Protein AF-A0A6J4VSM9-F1 (afdb_monomer_lite)

pLDDT: mean 77.84, std 14.8, range [34.56, 96.56]

Foldseek 3Di:
DVVVVVLVVVLVVVVVPPVLLVVVLVVCVVVPHDPVLSVLLVVLLVVLVVVVVVVLVVPVVVVVVVVVVVCPDPVNVVVVVVVVVVVVVVVPPPPPPPPPPDPPVPPPPCDPSVSSSVVSNVSNVVCVVVCVVVCDPVSD

Sequence (140 aa):
MLGSLLGLLGLALLDSVNPSALAMTLYLVTTGARTGRVLTYIAAVFLTYFTIGLLLMLGLTTLLSTFQAAFENMVAYVVQAVTGAAMLIYSFSPNKLEKDDGVETKAPRSGGFAAMFLLGVTITATEFPTAFPYLGPSAF

Organism: NCBI:txid543023

Structure (mmCIF, N/CA/C/O backbone):
data_AF-A0A6J4VSM9-F1
#
_entry.id   AF-A0A6J4VSM9-F1
#
loop_
_atom_site.group_PDB
_atom_site.id
_atom_site.type_symbol
_atom_site.label_atom_id
_atom_site.label_alt_id
_atom_site.label_comp_id
_atom_site.label_asym_id
_atom_site.label_entity_id
_atom_site.label_seq_id
_atom_site.pdbx_PDB_ins_code
_atom_site.Cartn_x
_atom_site.Cartn_y
_atom_site.Cartn_z
_atom_site.occupancy
_atom_site.B_iso_or_equiv
_atom_site.auth_seq_id
_atom_site.auth_comp_id
_atom_site.auth_asym_id
_atom_site.auth_atom_id
_atom_site.pdbx_PDB_model_num
ATOM 1 N N . MET A 1 1 ? 25.561 -5.109 7.210 1.00 62.75 1 MET A N 1
ATOM 2 C CA . MET A 1 1 ? 24.603 -5.487 8.275 1.00 62.75 1 MET A CA 1
ATOM 3 C C . MET A 1 1 ? 24.050 -4.266 9.004 1.00 62.75 1 MET A C 1
ATOM 5 O O . MET A 1 1 ? 22.847 -4.069 8.937 1.00 62.75 1 MET A O 1
ATOM 9 N N . LEU A 1 2 ? 24.880 -3.400 9.609 1.00 72.81 2 LEU A N 1
ATOM 10 C CA . LEU A 1 2 ? 24.388 -2.196 10.308 1.00 72.81 2 LEU A CA 1
ATOM 11 C C . LEU A 1 2 ? 23.640 -1.211 9.382 1.00 72.81 2 LEU A C 1
ATOM 13 O O . LEU A 1 2 ? 22.561 -0.743 9.726 1.00 72.81 2 LEU A O 1
ATOM 17 N N . GLY A 1 3 ? 24.171 -0.962 8.177 1.00 76.06 3 GLY A N 1
ATOM 18 C CA . GLY A 1 3 ? 23.524 -0.091 7.183 1.00 76.06 3 GLY A CA 1
ATOM 19 C C . GLY A 1 3 ? 22.178 -0.622 6.673 1.00 76.06 3 GLY A C 1
ATOM 20 O O . GLY A 1 3 ? 21.247 0.148 6.484 1.00 76.06 3 GLY A O 1
ATOM 21 N N . SER A 1 4 ? 22.044 -1.945 6.533 1.00 78.00 4 SER A N 1
ATOM 22 C CA . SER A 1 4 ? 20.789 -2.605 6.146 1.00 78.00 4 SER A CA 1
ATOM 23 C C . SER A 1 4 ? 19.724 -2.473 7.238 1.00 78.00 4 SER A C 1
ATOM 25 O O . SER A 1 4 ? 18.560 -2.237 6.940 1.00 78.00 4 SER A O 1
ATOM 27 N N . LEU A 1 5 ? 20.130 -2.575 8.508 1.00 81.06 5 LEU A N 1
ATOM 28 C CA . LEU A 1 5 ? 19.238 -2.418 9.656 1.00 81.06 5 LEU A CA 1
ATOM 29 C C . LEU A 1 5 ? 18.753 -0.967 9.806 1.00 81.06 5 LEU A C 1
ATOM 31 O O . LEU A 1 5 ? 17.579 -0.733 10.067 1.00 81.06 5 LEU A O 1
ATOM 35 N N . LEU A 1 6 ? 19.6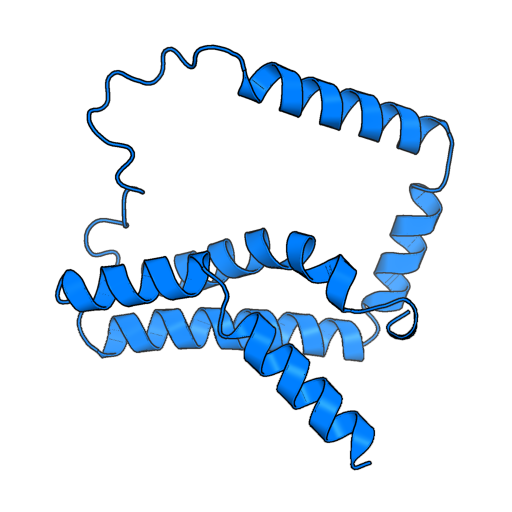46 0.003 9.586 1.00 83.00 6 LEU A N 1
ATOM 36 C CA . LEU A 1 6 ? 19.314 1.431 9.550 1.00 83.00 6 LEU A CA 1
ATOM 37 C C . LEU A 1 6 ? 18.377 1.776 8.386 1.00 83.00 6 LEU A C 1
ATOM 39 O O . LEU A 1 6 ? 17.425 2.524 8.582 1.00 83.00 6 LEU A O 1
ATOM 43 N N . GLY A 1 7 ? 18.606 1.202 7.201 1.00 80.31 7 GLY A N 1
ATOM 44 C CA . GLY A 1 7 ? 17.713 1.358 6.050 1.00 80.31 7 GLY A CA 1
ATOM 45 C C . GLY A 1 7 ? 16.320 0.778 6.308 1.00 80.31 7 GLY A C 1
ATOM 46 O O . GLY A 1 7 ? 15.324 1.449 6.056 1.00 80.31 7 GLY A O 1
ATOM 47 N N . LEU A 1 8 ? 16.248 -0.425 6.890 1.00 79.25 8 LEU A N 1
ATOM 48 C CA . LEU A 1 8 ? 14.986 -1.047 7.306 1.00 79.25 8 LEU A CA 1
ATOM 49 C C . LEU A 1 8 ? 14.258 -0.220 8.368 1.00 79.25 8 LEU A C 1
ATOM 51 O O . LEU A 1 8 ? 13.050 -0.050 8.267 1.00 79.25 8 LEU A O 1
ATOM 55 N N . LEU A 1 9 ? 14.972 0.326 9.356 1.00 81.31 9 LEU A N 1
ATOM 56 C CA . LEU A 1 9 ? 14.383 1.223 10.352 1.00 81.31 9 LEU A CA 1
ATOM 57 C C . LEU A 1 9 ? 13.861 2.512 9.714 1.00 81.31 9 LEU A C 1
ATOM 59 O O . LEU A 1 9 ? 12.757 2.934 10.038 1.00 81.31 9 LEU A O 1
ATOM 63 N N . GLY A 1 10 ? 14.612 3.118 8.793 1.00 81.69 10 GLY A N 1
ATOM 64 C CA . GLY A 1 10 ? 14.174 4.310 8.064 1.00 81.69 10 GLY A CA 1
ATOM 65 C C . GLY A 1 10 ? 12.907 4.059 7.244 1.00 81.69 10 GLY A C 1
ATOM 66 O O . GLY A 1 10 ? 11.962 4.839 7.330 1.00 81.69 10 GLY A O 1
ATOM 67 N N . LEU A 1 11 ? 12.853 2.941 6.516 1.00 75.88 11 LEU A N 1
ATOM 68 C CA . LEU A 1 11 ? 11.668 2.516 5.764 1.00 75.88 11 LEU A CA 1
ATOM 69 C C . LEU A 1 11 ? 10.487 2.181 6.680 1.00 75.88 11 LEU A C 1
ATOM 71 O O . LEU A 1 11 ? 9.370 2.594 6.396 1.00 75.88 11 LEU A O 1
ATOM 75 N N . ALA A 1 12 ? 10.722 1.490 7.798 1.00 75.94 12 ALA A N 1
ATOM 76 C CA . ALA A 1 12 ? 9.677 1.154 8.763 1.00 75.94 12 ALA A CA 1
ATOM 77 C C . ALA A 1 12 ? 9.109 2.398 9.461 1.00 75.94 12 ALA A C 1
ATOM 79 O O . ALA A 1 12 ? 7.909 2.466 9.723 1.00 75.94 12 ALA A O 1
ATOM 80 N N . LEU A 1 13 ? 9.947 3.400 9.745 1.00 77.25 13 LEU A N 1
ATOM 81 C CA . LEU A 1 13 ? 9.500 4.699 10.247 1.00 77.25 13 LEU A CA 1
ATOM 82 C C . LEU A 1 13 ? 8.683 5.443 9.192 1.00 77.25 13 LEU A C 1
ATOM 84 O O . LEU A 1 13 ? 7.633 5.983 9.523 1.00 77.25 13 LEU A O 1
ATOM 88 N N . LEU A 1 14 ? 9.132 5.439 7.935 1.00 77.00 14 LEU A N 1
ATOM 89 C CA . LEU A 1 14 ? 8.411 6.072 6.833 1.00 77.00 14 LEU A CA 1
ATOM 90 C C . LEU A 1 14 ? 7.032 5.427 6.618 1.00 77.00 14 LEU A C 1
ATOM 92 O O . LEU A 1 14 ? 6.044 6.144 6.502 1.00 77.00 14 LEU A O 1
ATOM 96 N N . ASP A 1 15 ? 6.950 4.095 6.661 1.00 74.88 15 ASP A N 1
ATOM 97 C CA . ASP A 1 15 ? 5.688 3.346 6.554 1.00 74.88 15 ASP A CA 1
ATOM 98 C C . ASP A 1 15 ? 4.793 3.515 7.800 1.00 74.88 15 ASP A C 1
ATOM 100 O O . ASP A 1 15 ? 3.570 3.572 7.694 1.00 74.88 15 ASP A O 1
ATOM 104 N N . SER A 1 16 ? 5.377 3.707 8.991 1.00 70.19 16 SER A N 1
ATOM 105 C CA . SER A 1 16 ? 4.615 4.023 10.215 1.00 70.19 16 SER A CA 1
ATOM 106 C C . SER A 1 16 ? 3.954 5.406 10.165 1.00 70.19 16 SER A C 1
ATOM 108 O O . SER A 1 16 ? 2.949 5.631 10.841 1.00 70.19 16 SER A O 1
ATOM 110 N N . VAL A 1 17 ? 4.487 6.329 9.357 1.00 73.81 17 VAL A N 1
ATOM 111 C CA . VAL A 1 17 ? 3.890 7.645 9.070 1.00 73.81 17 VAL A CA 1
ATOM 112 C C . VAL A 1 17 ? 3.032 7.561 7.802 1.00 73.81 17 VAL A C 1
ATOM 114 O O . VAL A 1 17 ? 2.997 8.478 6.990 1.00 73.81 17 VAL A O 1
ATOM 117 N N . ASN A 1 18 ? 2.310 6.458 7.610 1.00 74.69 18 ASN A N 1
ATOM 118 C CA . ASN A 1 18 ? 1.287 6.384 6.577 1.00 74.69 18 ASN A CA 1
ATOM 119 C C . ASN A 1 18 ? 0.045 7.180 7.042 1.00 74.69 18 ASN A C 1
ATOM 121 O O . ASN A 1 18 ? -0.640 6.751 7.982 1.00 74.69 18 ASN A O 1
ATOM 125 N N . PRO A 1 19 ? -0.270 8.334 6.417 1.00 74.06 19 PRO A N 1
ATOM 126 C CA . PRO A 1 19 ? -1.355 9.203 6.865 1.00 74.06 19 PRO A CA 1
ATOM 127 C C . PRO A 1 19 ? -2.721 8.516 6.787 1.00 74.06 19 PRO A C 1
ATOM 129 O O . PRO A 1 19 ? -3.557 8.750 7.656 1.00 74.06 19 PRO A O 1
ATOM 132 N N . SER A 1 20 ? -2.937 7.622 5.822 1.00 73.81 20 SER A N 1
ATOM 133 C CA . SER A 1 20 ? -4.182 6.862 5.667 1.00 73.81 20 SER A CA 1
ATOM 134 C C . SER A 1 20 ? -4.351 5.829 6.783 1.00 73.81 20 SER A C 1
ATOM 136 O O . SER A 1 20 ? -5.416 5.735 7.403 1.00 73.81 20 SER A O 1
ATOM 138 N N . ALA A 1 21 ? -3.284 5.092 7.110 1.00 77.00 21 ALA A N 1
ATOM 139 C CA . ALA A 1 21 ? -3.307 4.115 8.196 1.00 77.00 21 ALA A CA 1
ATOM 140 C C . ALA A 1 21 ? -3.484 4.784 9.569 1.00 77.00 21 ALA A C 1
ATOM 142 O O . ALA A 1 21 ? -4.266 4.292 10.394 1.00 77.00 21 ALA A O 1
ATOM 143 N N . LEU A 1 22 ? -2.809 5.918 9.790 1.00 80.06 22 LEU A N 1
ATOM 144 C CA . LEU A 1 22 ? -2.928 6.742 10.996 1.00 80.06 22 LEU A CA 1
ATOM 145 C C . LEU A 1 22 ? -4.309 7.388 11.125 1.00 80.06 22 LEU A C 1
ATOM 147 O O . LEU A 1 22 ? -4.907 7.332 12.198 1.00 80.06 22 LEU A O 1
ATOM 151 N N . ALA A 1 23 ? -4.851 7.954 10.046 1.00 81.75 23 ALA A N 1
ATOM 152 C CA . ALA A 1 23 ? -6.184 8.550 10.050 1.00 81.75 23 ALA A CA 1
ATOM 153 C C . ALA A 1 23 ? -7.252 7.515 10.428 1.00 81.75 23 ALA A C 1
ATOM 155 O O . ALA A 1 23 ? -8.105 7.790 11.271 1.00 81.75 23 ALA A O 1
ATOM 156 N N . MET A 1 24 ? -7.175 6.302 9.873 1.00 79.81 24 MET A N 1
ATOM 157 C CA . MET A 1 24 ? -8.141 5.242 10.168 1.00 79.81 24 MET A CA 1
ATOM 158 C C . MET A 1 24 ? -8.000 4.687 11.592 1.00 79.81 24 MET A C 1
ATOM 160 O O . MET A 1 24 ? -9.004 4.458 12.270 1.00 79.81 24 MET A O 1
ATOM 164 N N . THR A 1 25 ? -6.773 4.485 12.084 1.00 81.44 25 THR A N 1
ATOM 165 C CA . THR A 1 25 ? -6.562 4.064 13.482 1.00 81.44 25 THR A CA 1
ATOM 166 C C . THR A 1 25 ? -7.040 5.125 14.461 1.00 81.44 25 THR A C 1
ATOM 168 O O . THR A 1 25 ? -7.748 4.788 15.411 1.00 81.44 25 THR A O 1
ATOM 171 N N . LEU A 1 26 ? -6.722 6.397 14.213 1.00 82.88 26 LEU A N 1
ATOM 172 C CA . LEU A 1 26 ? -7.194 7.506 15.034 1.00 82.88 26 LEU A CA 1
ATOM 173 C C . LEU A 1 26 ? -8.721 7.577 15.025 1.00 82.88 26 LEU A C 1
ATOM 175 O O . LEU A 1 26 ? -9.319 7.664 16.091 1.00 82.88 26 LEU A O 1
ATOM 179 N N . TYR A 1 27 ? -9.350 7.457 13.854 1.00 83.69 27 TYR A N 1
ATOM 180 C CA . TYR A 1 27 ? -10.805 7.411 13.720 1.00 83.69 27 TYR A CA 1
ATOM 181 C C . TYR A 1 27 ? -11.426 6.273 14.543 1.00 83.69 27 TYR A C 1
ATOM 183 O O . TYR A 1 27 ? -12.378 6.488 15.290 1.00 83.69 27 TYR A O 1
ATOM 191 N N . LEU A 1 28 ? -10.893 5.051 14.457 1.00 82.88 28 LEU A N 1
ATOM 192 C CA . LEU A 1 28 ? -11.427 3.905 15.204 1.00 82.88 28 LEU A CA 1
ATOM 193 C C . LEU A 1 28 ? -11.291 4.083 16.721 1.00 82.88 28 LEU A C 1
ATOM 195 O O . LEU A 1 28 ? -12.193 3.705 17.470 1.00 82.88 28 LEU A O 1
ATOM 199 N N . VAL A 1 29 ? -10.180 4.658 17.181 1.00 83.50 29 VAL A N 1
ATOM 200 C CA . VAL A 1 29 ? -9.952 4.914 18.608 1.00 83.50 29 VAL A CA 1
ATOM 201 C C . VAL A 1 29 ? -10.868 6.030 19.114 1.00 83.50 29 VAL A C 1
ATOM 203 O O . VAL A 1 29 ? -11.497 5.866 20.158 1.00 83.50 29 VAL A O 1
ATOM 206 N N . THR A 1 30 ? -11.006 7.133 18.374 1.00 83.69 30 THR A N 1
ATOM 207 C CA . THR A 1 30 ? -11.845 8.277 18.778 1.00 83.69 30 THR A CA 1
ATOM 208 C C . THR A 1 30 ? -13.340 7.971 18.708 1.00 83.69 30 THR A C 1
ATOM 210 O O . THR A 1 30 ? -14.104 8.496 19.512 1.00 83.69 30 THR A O 1
ATOM 213 N N . THR A 1 31 ? -13.764 7.067 17.821 1.00 80.88 31 THR A N 1
ATOM 214 C CA . THR A 1 31 ? -15.158 6.586 17.735 1.00 80.88 31 THR A CA 1
ATOM 215 C C . THR A 1 31 ? -15.489 5.458 18.718 1.00 80.88 31 THR A C 1
ATOM 217 O O . THR A 1 31 ? -16.605 4.934 18.711 1.00 80.88 31 THR A O 1
ATOM 220 N N . GLY A 1 32 ? -14.549 5.076 19.592 1.00 76.56 32 GLY A N 1
ATOM 221 C CA . GLY A 1 32 ? -14.782 4.086 20.646 1.00 76.56 32 GLY A CA 1
ATOM 222 C C . GLY A 1 32 ? -14.899 2.648 20.133 1.00 76.56 32 GLY A C 1
ATOM 223 O O . GLY A 1 32 ? -15.615 1.829 20.720 1.00 76.56 32 GLY A O 1
ATOM 224 N N . ALA A 1 33 ? -14.226 2.305 19.030 1.00 78.31 33 ALA A N 1
ATOM 225 C CA . ALA A 1 33 ? -14.198 0.932 18.545 1.00 78.31 33 ALA A CA 1
ATOM 226 C C . ALA A 1 33 ? -13.613 -0.012 19.611 1.00 78.31 33 ALA A C 1
ATOM 228 O O . ALA A 1 33 ? -12.623 0.286 20.275 1.00 78.31 33 ALA A O 1
ATOM 229 N N . ARG A 1 34 ? -14.209 -1.204 19.755 1.00 83.69 34 ARG A N 1
ATOM 230 C CA . ARG A 1 34 ? -13.683 -2.243 20.657 1.00 83.69 34 ARG A CA 1
ATOM 231 C C . ARG A 1 34 ? -12.230 -2.563 20.299 1.00 83.69 34 ARG A C 1
ATOM 233 O O . ARG A 1 34 ? -11.941 -2.765 19.120 1.00 83.69 34 ARG A O 1
ATOM 240 N N . THR A 1 35 ? -11.370 -2.750 21.301 1.00 85.81 35 THR A N 1
ATOM 241 C CA . THR A 1 35 ? -9.939 -3.074 21.129 1.00 85.81 35 THR A CA 1
ATOM 242 C C . THR A 1 35 ? -9.700 -4.192 20.116 1.00 85.81 35 THR A C 1
ATOM 244 O O . THR A 1 35 ? -8.851 -4.064 19.243 1.00 85.81 35 THR A O 1
ATOM 247 N N . GLY A 1 36 ? -10.509 -5.258 20.151 1.00 85.94 36 GLY A N 1
ATOM 248 C CA . GLY A 1 36 ? -10.390 -6.361 19.194 1.00 85.94 36 GLY A CA 1
ATOM 249 C C . GLY A 1 36 ? -10.578 -5.943 17.729 1.00 85.94 36 GLY A C 1
ATOM 250 O O . GLY A 1 36 ? -9.948 -6.516 16.848 1.00 85.94 36 GLY A O 1
ATOM 251 N N . ARG A 1 37 ? -11.417 -4.941 17.439 1.00 83.19 37 ARG A N 1
ATOM 252 C CA . ARG A 1 37 ? -11.630 -4.434 16.073 1.00 83.19 37 ARG A CA 1
ATOM 253 C C . ARG A 1 37 ? -10.441 -3.616 15.587 1.00 83.19 37 ARG A C 1
ATOM 255 O O . ARG A 1 37 ? -10.021 -3.805 14.453 1.00 83.19 37 ARG A O 1
ATOM 262 N N . VAL A 1 38 ? -9.879 -2.780 16.459 1.00 85.00 38 VAL A N 1
ATOM 263 C CA . VAL A 1 38 ? -8.641 -2.038 16.178 1.00 85.00 38 VAL A CA 1
ATOM 264 C C . VAL A 1 38 ? -7.502 -3.020 15.901 1.00 85.00 38 VAL A C 1
ATOM 266 O O . VAL A 1 38 ? -6.829 -2.907 14.883 1.00 85.00 38 VAL A O 1
ATOM 269 N N . LEU A 1 39 ? -7.354 -4.054 16.735 1.00 87.44 39 LEU A N 1
ATOM 270 C CA . LEU A 1 39 ? -6.366 -5.113 16.520 1.00 87.44 39 LEU A CA 1
ATOM 271 C C . LEU A 1 39 ? -6.608 -5.895 15.226 1.00 87.44 39 LEU A C 1
ATOM 273 O O . LEU A 1 39 ? -5.650 -6.243 14.551 1.00 87.44 39 LEU A O 1
ATOM 277 N N . THR A 1 40 ? -7.865 -6.145 14.849 1.00 87.81 40 THR A N 1
ATOM 278 C CA . THR A 1 40 ? -8.192 -6.830 13.585 1.00 87.81 40 THR A CA 1
ATOM 279 C C . THR A 1 40 ? -7.807 -5.986 12.376 1.00 87.81 40 THR A C 1
ATOM 281 O O . THR A 1 40 ? -7.257 -6.518 11.417 1.00 87.81 40 THR A O 1
ATOM 284 N N . TYR A 1 41 ? -8.056 -4.676 12.430 1.00 85.69 41 TYR A N 1
ATOM 285 C CA . TYR A 1 41 ? -7.610 -3.741 11.401 1.00 85.69 41 TYR A CA 1
ATOM 286 C C . TYR A 1 41 ? -6.077 -3.728 11.286 1.00 85.69 41 TYR A C 1
ATOM 288 O O . TYR A 1 41 ? -5.543 -3.935 10.200 1.00 85.69 41 TYR A O 1
ATOM 296 N N . ILE A 1 42 ? -5.368 -3.574 12.410 1.00 86.94 42 ILE A N 1
ATOM 297 C CA . ILE A 1 42 ? -3.895 -3.580 12.444 1.00 86.94 42 ILE A CA 1
ATOM 298 C C . ILE A 1 42 ? -3.343 -4.910 11.913 1.00 86.94 42 ILE A C 1
ATOM 300 O O . ILE A 1 42 ? -2.424 -4.919 11.096 1.00 86.94 42 ILE A O 1
ATOM 304 N N . ALA A 1 43 ? -3.924 -6.036 12.333 1.00 88.25 43 ALA A N 1
ATOM 305 C CA . ALA A 1 43 ? -3.528 -7.361 11.871 1.00 88.25 43 ALA A CA 1
ATOM 306 C C . ALA A 1 43 ? -3.752 -7.532 10.364 1.00 88.25 43 ALA A C 1
ATOM 308 O O . ALA A 1 43 ? -2.924 -8.145 9.701 1.00 88.25 43 ALA A O 1
ATOM 309 N N . ALA A 1 44 ? -4.836 -6.980 9.815 1.00 89.50 44 ALA A N 1
ATOM 310 C CA . ALA A 1 44 ? -5.100 -7.017 8.382 1.00 89.50 44 ALA A CA 1
ATOM 311 C C . ALA A 1 44 ? -4.052 -6.235 7.584 1.00 89.50 44 ALA A C 1
ATOM 313 O O . ALA A 1 44 ? -3.522 -6.767 6.610 1.00 89.50 44 ALA A O 1
ATOM 314 N N . VAL A 1 45 ? -3.703 -5.021 8.024 1.00 87.31 45 VAL A N 1
ATOM 315 C CA . VAL A 1 45 ? -2.633 -4.213 7.410 1.00 87.31 45 VAL A CA 1
ATOM 316 C C . VAL A 1 45 ? -1.309 -4.981 7.436 1.00 87.31 45 VAL A C 1
ATOM 318 O O . VAL A 1 45 ? -0.686 -5.189 6.395 1.00 87.31 45 VAL A O 1
ATOM 321 N N . PHE A 1 46 ? -0.926 -5.489 8.611 1.00 87.25 46 PHE A N 1
ATOM 322 C CA . PHE A 1 46 ? 0.303 -6.260 8.790 1.00 87.25 46 PHE A CA 1
ATOM 323 C C . PHE A 1 46 ? 0.343 -7.512 7.906 1.00 87.25 46 PHE A C 1
ATOM 325 O O . PHE A 1 46 ? 1.313 -7.725 7.183 1.00 87.25 46 PHE A O 1
ATOM 332 N N . LEU A 1 47 ? -0.710 -8.336 7.935 1.00 91.31 47 LEU A N 1
ATOM 333 C CA . LEU A 1 47 ? -0.773 -9.573 7.156 1.00 91.31 47 LEU A CA 1
ATOM 334 C C . LEU A 1 47 ? -0.770 -9.300 5.655 1.00 91.31 47 LEU A C 1
ATOM 336 O O . LEU A 1 47 ? -0.177 -10.077 4.913 1.00 91.31 47 LEU A O 1
ATOM 340 N N . THR A 1 48 ? -1.391 -8.211 5.203 1.00 89.00 48 THR A N 1
ATOM 341 C CA . THR A 1 48 ? -1.392 -7.833 3.786 1.00 89.00 48 THR A CA 1
ATOM 342 C C . THR A 1 48 ? 0.023 -7.507 3.326 1.00 89.00 48 THR A C 1
ATOM 344 O O . THR A 1 48 ? 0.510 -8.131 2.384 1.00 89.00 48 THR A O 1
ATOM 347 N N . TYR A 1 49 ? 0.731 -6.622 4.033 1.00 84.88 49 TYR A N 1
ATO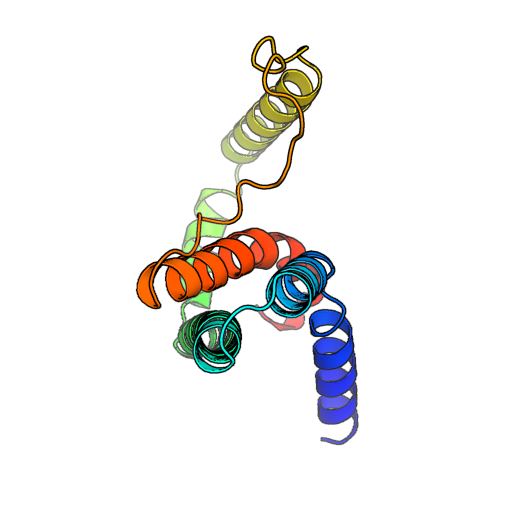M 348 C CA . TYR A 1 49 ? 2.123 -6.301 3.710 1.00 84.88 49 TYR A CA 1
ATOM 349 C C . TYR A 1 49 ? 3.056 -7.504 3.834 1.00 84.88 49 TYR A C 1
ATOM 351 O O . TYR A 1 49 ? 3.878 -7.734 2.947 1.00 84.88 49 TYR A O 1
ATOM 359 N N . PHE A 1 50 ? 2.905 -8.306 4.889 1.00 86.44 50 PHE A N 1
ATOM 360 C CA . PHE A 1 50 ? 3.684 -9.527 5.069 1.00 86.44 50 PHE A CA 1
ATOM 361 C C . PHE A 1 50 ? 3.464 -10.505 3.913 1.00 86.44 50 PHE A C 1
ATOM 363 O O . PHE A 1 50 ? 4.425 -11.045 3.375 1.00 86.44 50 PHE A O 1
ATOM 370 N N . THR A 1 51 ? 2.213 -10.698 3.490 1.00 90.56 51 THR A N 1
ATOM 371 C CA . THR A 1 51 ? 1.873 -11.588 2.374 1.00 90.56 51 THR A CA 1
ATOM 372 C C . THR A 1 51 ? 2.436 -11.062 1.060 1.00 90.56 51 THR A C 1
ATOM 374 O O . THR A 1 51 ? 3.026 -11.836 0.314 1.00 90.56 51 THR A O 1
ATOM 377 N N . ILE A 1 52 ? 2.319 -9.760 0.781 1.00 86.69 52 ILE A N 1
ATOM 378 C CA . ILE A 1 52 ? 2.911 -9.153 -0.419 1.00 86.69 52 ILE A CA 1
ATOM 379 C C . ILE A 1 52 ? 4.431 -9.347 -0.414 1.00 86.69 52 ILE A C 1
ATOM 381 O O . ILE A 1 52 ? 4.986 -9.844 -1.391 1.00 86.69 52 ILE A O 1
ATOM 385 N N . GLY A 1 53 ? 5.103 -9.030 0.694 1.00 84.31 53 GLY A N 1
ATOM 386 C CA . GLY A 1 53 ? 6.546 -9.228 0.840 1.00 84.31 53 GLY A CA 1
ATOM 387 C C . GLY A 1 53 ? 6.960 -10.692 0.678 1.00 84.31 53 GLY A C 1
ATOM 388 O O . GLY A 1 53 ? 7.936 -10.987 -0.010 1.00 84.31 53 GLY A O 1
ATOM 389 N N . LEU A 1 54 ? 6.187 -11.621 1.244 1.00 89.75 54 LEU A N 1
ATOM 390 C CA . LEU A 1 54 ? 6.409 -13.056 1.092 1.00 89.75 54 LEU A CA 1
ATOM 391 C C . LEU A 1 54 ? 6.261 -13.493 -0.370 1.00 89.75 54 LEU A C 1
ATOM 393 O O . LEU A 1 54 ? 7.115 -14.214 -0.872 1.00 89.75 54 LEU A O 1
ATOM 397 N N . LEU A 1 55 ? 5.222 -13.035 -1.071 1.00 88.62 55 LEU A N 1
ATOM 398 C CA . LEU A 1 55 ? 5.028 -13.326 -2.493 1.00 88.62 55 LEU A CA 1
ATOM 399 C C . LEU A 1 55 ? 6.177 -12.771 -3.344 1.00 88.62 55 LEU A C 1
ATOM 401 O O . LEU A 1 55 ? 6.663 -13.468 -4.234 1.00 88.62 55 LEU A O 1
ATOM 405 N N . LEU A 1 56 ? 6.651 -11.557 -3.051 1.00 84.75 56 LEU A N 1
ATOM 406 C CA . LEU A 1 56 ? 7.824 -10.973 -3.710 1.00 84.75 56 LEU A CA 1
ATOM 407 C C . LEU A 1 56 ? 9.077 -11.833 -3.491 1.00 84.75 56 LEU A C 1
ATOM 409 O O . LEU A 1 56 ? 9.763 -12.148 -4.461 1.00 84.75 56 LEU A O 1
ATOM 413 N N . MET A 1 57 ? 9.323 -12.296 -2.261 1.00 82.19 57 MET A N 1
ATOM 414 C CA . MET A 1 57 ? 10.434 -13.206 -1.935 1.00 82.19 57 MET A CA 1
ATOM 415 C C . MET A 1 57 ? 10.304 -14.583 -2.602 1.00 82.19 57 MET A C 1
ATOM 417 O O . MET A 1 57 ? 11.312 -15.205 -2.926 1.00 82.19 57 MET A O 1
ATOM 421 N N . LEU A 1 58 ? 9.077 -15.054 -2.839 1.00 88.75 58 LEU A N 1
ATOM 422 C CA . LEU A 1 58 ? 8.791 -16.304 -3.552 1.00 88.75 58 LEU A CA 1
ATOM 423 C C . LEU A 1 58 ? 8.908 -16.181 -5.083 1.00 88.75 58 LEU A C 1
ATOM 425 O O . LEU A 1 58 ? 8.661 -17.160 -5.785 1.00 88.75 58 LEU A O 1
ATOM 429 N N . GLY A 1 59 ? 9.293 -15.015 -5.612 1.00 83.69 59 GLY A N 1
ATOM 430 C CA . GLY A 1 59 ? 9.527 -14.817 -7.044 1.00 83.69 59 GLY A CA 1
ATOM 431 C C . GLY A 1 59 ? 8.360 -14.188 -7.805 1.00 83.69 59 GLY A C 1
ATOM 432 O O . GLY A 1 59 ? 8.341 -14.235 -9.036 1.00 83.69 59 GLY A O 1
ATOM 433 N N . LEU A 1 60 ? 7.408 -13.537 -7.121 1.00 84.00 60 LEU A N 1
ATOM 434 C CA . LEU A 1 60 ? 6.407 -12.687 -7.788 1.00 84.00 60 LEU A CA 1
ATOM 435 C C . LEU A 1 60 ? 7.074 -11.602 -8.656 1.00 84.00 60 LEU A C 1
ATOM 437 O O . LEU A 1 60 ? 6.498 -11.173 -9.652 1.00 84.00 60 LEU A O 1
ATOM 441 N N . THR A 1 61 ? 8.311 -11.216 -8.338 1.00 81.25 61 THR A N 1
ATOM 442 C CA . THR A 1 61 ? 9.149 -10.320 -9.147 1.00 81.25 61 THR A CA 1
ATOM 443 C C . THR A 1 61 ? 9.338 -10.807 -10.588 1.00 81.25 61 THR A C 1
ATOM 445 O O . THR A 1 61 ? 9.291 -9.996 -11.506 1.00 81.25 61 THR A O 1
ATOM 448 N N . THR A 1 62 ? 9.466 -12.117 -10.828 1.00 82.06 62 THR A N 1
ATOM 449 C CA . THR A 1 62 ? 9.608 -12.689 -12.182 1.00 82.06 62 THR A CA 1
ATOM 450 C C . THR A 1 62 ? 8.311 -12.604 -12.992 1.00 82.06 62 THR A C 1
ATOM 452 O O . THR A 1 62 ? 8.323 -12.380 -14.204 1.00 82.06 62 THR A O 1
ATOM 455 N N . LEU A 1 63 ? 7.165 -12.760 -12.327 1.00 82.12 63 LEU A N 1
ATOM 456 C CA . LEU A 1 63 ? 5.860 -12.551 -12.958 1.00 82.12 63 LEU A CA 1
ATOM 457 C C . LEU A 1 63 ? 5.648 -11.069 -13.282 1.00 82.12 63 LEU A C 1
ATOM 459 O O . LEU A 1 63 ? 5.213 -10.737 -14.385 1.00 82.12 63 LEU A O 1
ATOM 463 N N . LEU A 1 64 ? 6.004 -10.186 -12.345 1.00 82.19 64 LEU A N 1
ATOM 464 C CA . LEU A 1 64 ? 5.928 -8.737 -12.521 1.00 82.19 64 LEU A CA 1
ATOM 465 C C . LEU A 1 64 ? 6.822 -8.254 -13.667 1.00 82.19 64 LEU A C 1
ATOM 467 O O . LEU A 1 64 ? 6.356 -7.452 -14.466 1.00 82.19 64 LEU A O 1
ATOM 471 N N . SER A 1 65 ? 8.047 -8.769 -13.809 1.00 82.50 65 SER A N 1
ATOM 472 C CA . SER A 1 65 ? 8.948 -8.379 -14.904 1.00 82.50 65 SER A CA 1
ATOM 473 C C . SER A 1 65 ? 8.443 -8.834 -16.275 1.00 82.50 65 SER A C 1
ATOM 475 O O . SER A 1 65 ? 8.540 -8.090 -17.248 1.00 82.50 65 SER A O 1
ATOM 477 N N . THR A 1 66 ? 7.826 -10.015 -16.357 1.00 83.69 66 THR A N 1
ATOM 478 C CA . THR A 1 66 ? 7.174 -10.493 -17.589 1.00 83.69 66 THR A CA 1
ATOM 479 C C . THR A 1 66 ? 5.993 -9.600 -17.966 1.00 83.69 66 THR A C 1
ATOM 481 O O . THR A 1 66 ? 5.814 -9.249 -19.132 1.00 83.69 66 THR A O 1
ATOM 484 N N . PHE A 1 67 ? 5.192 -9.209 -16.972 1.00 83.12 67 PHE A N 1
ATOM 485 C CA . PHE A 1 67 ? 4.089 -8.281 -17.175 1.00 83.12 67 PHE A CA 1
ATOM 486 C C . PHE A 1 67 ? 4.615 -6.911 -17.608 1.00 83.12 67 PHE A C 1
ATOM 488 O O . PHE A 1 67 ? 4.149 -6.372 -18.600 1.00 83.12 67 PHE A O 1
ATOM 495 N N . GLN A 1 68 ? 5.644 -6.386 -16.944 1.00 83.06 68 GLN A N 1
ATOM 496 C CA . GLN A 1 68 ? 6.269 -5.111 -17.283 1.00 83.06 68 GLN A CA 1
ATOM 497 C C . GLN A 1 68 ? 6.795 -5.095 -18.722 1.00 83.06 68 GLN A C 1
ATOM 499 O O . GLN A 1 68 ? 6.477 -4.169 -19.462 1.00 83.06 68 GLN A O 1
ATOM 504 N N . ALA A 1 69 ? 7.490 -6.146 -19.163 1.00 83.56 69 ALA A N 1
ATOM 505 C CA . ALA A 1 69 ? 7.969 -6.263 -20.540 1.00 83.56 69 ALA A CA 1
ATOM 506 C C . ALA A 1 69 ? 6.828 -6.190 -21.577 1.00 83.56 69 ALA A C 1
ATOM 508 O O . ALA A 1 69 ? 7.007 -5.641 -22.663 1.00 83.56 69 ALA A O 1
ATOM 509 N N . ALA A 1 70 ? 5.625 -6.676 -21.244 1.00 82.56 70 ALA A N 1
ATOM 510 C CA . ALA A 1 70 ? 4.449 -6.542 -22.109 1.00 82.56 70 ALA A CA 1
ATOM 511 C C . ALA A 1 70 ? 3.920 -5.094 -22.202 1.00 82.56 70 ALA A C 1
ATOM 513 O O . ALA A 1 70 ? 3.260 -4.746 -23.183 1.00 82.56 70 ALA A O 1
ATOM 514 N N . PHE A 1 71 ? 4.229 -4.246 -21.215 1.00 83.94 71 PHE A N 1
ATOM 515 C CA . PHE A 1 71 ? 3.884 -2.820 -21.173 1.00 83.94 71 PHE A CA 1
ATOM 516 C C . PHE A 1 71 ? 5.041 -1.899 -21.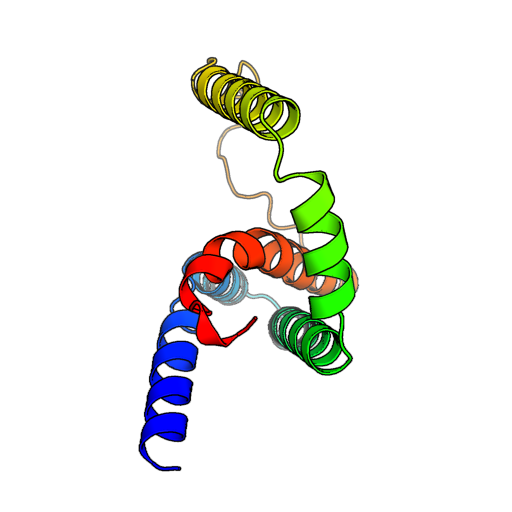605 1.00 83.94 71 PHE A C 1
ATOM 518 O O . PHE A 1 71 ? 4.847 -0.692 -21.732 1.00 83.94 71 PHE A O 1
ATOM 525 N N . GLU A 1 72 ? 6.222 -2.439 -21.908 1.00 85.88 72 GLU A N 1
ATOM 526 C CA . GLU A 1 72 ? 7.371 -1.692 -22.441 1.00 85.88 72 GLU A CA 1
ATOM 527 C C . GLU A 1 72 ? 7.273 -1.516 -23.964 1.00 85.88 72 GLU A C 1
ATOM 529 O O . GLU A 1 72 ? 8.146 -1.902 -24.740 1.00 85.88 72 GLU A O 1
ATOM 534 N N . ASN A 1 73 ? 6.172 -0.930 -24.430 1.00 91.44 73 ASN A N 1
ATOM 535 C CA . ASN A 1 73 ? 6.014 -0.550 -25.829 1.00 91.44 73 ASN A CA 1
ATOM 536 C C . ASN A 1 73 ? 5.270 0.780 -25.967 1.00 91.44 73 ASN A C 1
ATOM 538 O O . ASN A 1 73 ? 4.527 1.209 -25.085 1.00 91.44 73 ASN A O 1
ATOM 542 N N . MET A 1 74 ? 5.459 1.437 -27.114 1.00 91.88 74 MET A N 1
ATOM 543 C CA . MET A 1 74 ? 4.875 2.755 -27.378 1.00 91.88 74 MET A CA 1
ATOM 544 C C . MET A 1 74 ? 3.347 2.763 -27.227 1.00 91.88 74 MET A C 1
ATOM 546 O O . MET A 1 74 ? 2.784 3.732 -26.727 1.00 91.88 74 MET A O 1
ATOM 550 N N . VAL A 1 75 ? 2.670 1.681 -27.625 1.00 93.19 75 VAL A N 1
ATOM 551 C CA . VAL A 1 75 ? 1.207 1.578 -27.527 1.00 93.19 75 VAL A CA 1
ATOM 552 C C . VAL A 1 75 ? 0.770 1.563 -26.063 1.00 93.19 75 VAL A C 1
ATOM 554 O O . VAL A 1 75 ? -0.124 2.319 -25.695 1.00 93.19 75 VAL A O 1
ATOM 557 N N . ALA A 1 76 ? 1.425 0.769 -25.219 1.00 91.12 76 ALA A N 1
ATOM 558 C CA . ALA A 1 76 ? 1.158 0.702 -23.788 1.00 91.12 76 ALA A CA 1
ATOM 559 C C . ALA A 1 76 ? 1.399 2.053 -23.101 1.00 91.12 76 ALA A C 1
ATOM 561 O O . ALA A 1 76 ? 0.540 2.502 -22.344 1.00 91.12 76 ALA A O 1
ATOM 562 N N . TYR A 1 77 ? 2.487 2.757 -23.435 1.00 92.31 77 TYR A N 1
ATOM 563 C CA . TYR A 1 77 ? 2.736 4.101 -22.904 1.00 92.31 77 TYR A CA 1
ATOM 564 C C . TYR A 1 77 ? 1.668 5.109 -23.326 1.00 92.31 77 TYR A C 1
ATOM 566 O O . TYR A 1 77 ? 1.201 5.887 -22.495 1.00 92.31 77 TYR A O 1
ATOM 574 N N . VAL A 1 78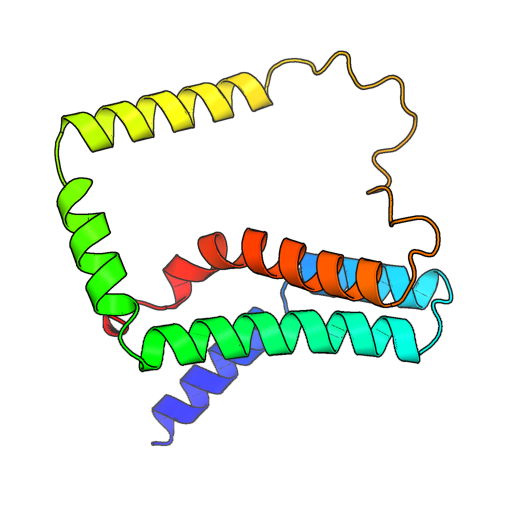 ? 1.237 5.089 -24.589 1.00 95.56 78 VAL A N 1
ATOM 575 C CA . VAL A 1 78 ? 0.164 5.973 -25.070 1.00 95.56 78 VAL A CA 1
ATOM 576 C C . VAL A 1 78 ? -1.156 5.646 -24.376 1.00 95.56 78 VAL A C 1
ATOM 578 O O . VAL A 1 78 ? -1.833 6.556 -23.905 1.00 95.56 78 VAL A O 1
ATOM 581 N N . VAL A 1 79 ? -1.514 4.366 -24.255 1.00 94.88 79 VAL A N 1
ATOM 582 C CA . VAL A 1 79 ? -2.730 3.937 -23.547 1.00 94.88 79 VAL A CA 1
ATOM 583 C C . VAL A 1 79 ? -2.683 4.364 -22.080 1.00 94.88 79 VAL A C 1
ATOM 585 O O . VAL A 1 79 ? -3.667 4.906 -21.579 1.00 94.88 79 VAL A O 1
ATOM 588 N N . GLN A 1 80 ? -1.549 4.188 -21.399 1.00 91.25 80 GLN A N 1
ATOM 589 C CA . GLN A 1 80 ? -1.366 4.611 -20.011 1.00 91.25 80 GLN A CA 1
ATOM 590 C C . GLN A 1 80 ? -1.463 6.134 -19.868 1.00 91.25 80 GLN A C 1
ATOM 592 O O . GLN A 1 80 ? -2.144 6.616 -18.964 1.00 91.25 80 GLN A O 1
ATOM 597 N N . ALA A 1 81 ? -0.850 6.894 -20.778 1.00 94.50 81 ALA A N 1
ATOM 598 C CA . ALA A 1 81 ? -0.913 8.352 -20.783 1.00 94.50 81 ALA A CA 1
ATOM 599 C C . ALA A 1 81 ? -2.341 8.860 -21.020 1.00 94.50 81 ALA A C 1
ATOM 601 O O . ALA A 1 81 ? -2.810 9.729 -20.289 1.00 94.50 81 ALA A O 1
ATOM 602 N N . VAL A 1 82 ? -3.060 8.289 -21.991 1.00 96.56 82 VAL A N 1
ATOM 603 C CA . VAL A 1 82 ? -4.458 8.643 -22.279 1.00 96.56 82 VAL A CA 1
ATOM 604 C C . VAL A 1 82 ? -5.363 8.270 -21.110 1.00 96.56 82 VAL A C 1
ATOM 606 O O . VAL A 1 82 ? -6.194 9.078 -20.711 1.00 96.56 82 VAL A O 1
ATOM 609 N N . THR A 1 83 ? -5.182 7.087 -20.521 1.00 95.19 83 THR A N 1
ATOM 610 C CA . THR A 1 83 ? -5.968 6.642 -19.359 1.00 95.19 83 THR A CA 1
ATOM 611 C C . THR A 1 83 ? -5.719 7.545 -18.154 1.00 95.19 83 THR A C 1
ATOM 613 O O . THR A 1 83 ? -6.670 8.015 -17.535 1.00 95.19 83 THR A O 1
ATOM 616 N N . GLY A 1 84 ? -4.453 7.853 -17.858 1.00 92.31 84 GLY A N 1
ATOM 617 C CA . GLY A 1 84 ? -4.076 8.767 -16.781 1.00 92.31 84 GLY A CA 1
ATOM 618 C C . GLY A 1 84 ? -4.612 10.180 -17.004 1.00 92.31 84 GLY A C 1
ATOM 619 O O . GLY A 1 84 ? -5.187 10.766 -16.091 1.00 92.31 84 GLY A O 1
ATOM 620 N N . ALA A 1 85 ? -4.511 10.709 -18.226 1.00 95.81 85 ALA A N 1
ATOM 621 C CA . ALA A 1 85 ? -5.077 12.006 -18.584 1.00 95.81 85 ALA A CA 1
ATOM 622 C C . ALA A 1 85 ? -6.608 12.013 -18.469 1.00 95.81 85 ALA A C 1
ATOM 624 O O . ALA A 1 85 ? -7.172 12.962 -17.934 1.00 95.81 85 ALA A O 1
ATOM 625 N N . ALA A 1 86 ? -7.286 10.950 -18.909 1.00 94.88 86 ALA A N 1
ATOM 626 C CA . ALA A 1 86 ? -8.732 10.813 -18.780 1.00 94.88 86 ALA A CA 1
ATOM 627 C C . ALA A 1 86 ? -9.166 10.768 -17.309 1.00 94.88 86 ALA A C 1
ATOM 629 O O . ALA A 1 86 ? -10.086 11.489 -16.933 1.00 94.88 86 ALA A O 1
ATOM 630 N N . MET A 1 87 ? -8.478 9.991 -16.464 1.00 92.62 87 MET A N 1
ATOM 631 C CA . MET A 1 87 ? -8.712 9.956 -15.015 1.00 92.62 87 MET A CA 1
ATOM 632 C C . MET A 1 87 ? -8.458 11.320 -14.360 1.00 92.62 87 MET A C 1
ATOM 634 O O . MET A 1 87 ? -9.242 11.755 -13.519 1.00 92.62 87 MET A O 1
ATOM 638 N N . LEU A 1 88 ? -7.400 12.021 -14.770 1.00 92.50 88 LEU A N 1
ATOM 639 C CA . LEU A 1 88 ? -7.065 13.352 -14.267 1.00 92.50 88 LEU A CA 1
ATOM 640 C C . LEU A 1 88 ? -8.128 14.386 -14.656 1.00 92.50 88 LEU A C 1
ATOM 642 O O . LEU A 1 88 ? -8.590 15.135 -13.804 1.00 92.50 88 LEU A O 1
ATOM 646 N N . ILE A 1 89 ? -8.561 14.403 -15.919 1.00 93.56 89 ILE A N 1
ATOM 647 C CA . ILE A 1 89 ? -9.640 15.281 -16.403 1.00 93.56 89 ILE A CA 1
ATOM 648 C C . ILE A 1 89 ? -10.955 14.946 -15.695 1.00 93.56 89 ILE A C 1
ATOM 650 O O . ILE A 1 89 ? -11.686 15.846 -15.278 1.00 93.56 89 ILE A O 1
ATOM 654 N N . TYR A 1 90 ? -11.246 13.656 -15.518 1.00 89.69 90 TYR A N 1
ATOM 655 C CA . TYR A 1 90 ? -12.420 13.197 -14.786 1.00 89.69 90 TYR A CA 1
ATOM 656 C C . TYR A 1 90 ? -12.415 13.692 -13.334 1.00 89.69 90 TYR A C 1
ATOM 658 O O . TYR A 1 90 ? -13.457 14.114 -12.845 1.00 89.69 90 TYR A O 1
ATOM 666 N N . SER A 1 91 ? -11.250 13.748 -12.681 1.00 86.88 91 SER A N 1
ATOM 667 C CA . SER A 1 91 ? -11.099 14.292 -11.321 1.00 86.88 91 SER A CA 1
ATOM 668 C C . SER A 1 91 ? -11.565 15.753 -11.190 1.00 86.88 91 SER A C 1
ATOM 670 O O . SER A 1 91 ? -12.080 16.147 -10.148 1.00 86.88 91 SER A O 1
ATOM 672 N N . PHE A 1 92 ? -11.448 16.560 -12.254 1.00 88.62 92 PHE A N 1
ATOM 673 C CA . PHE A 1 92 ? -11.928 17.951 -12.280 1.00 88.62 92 PHE A CA 1
ATOM 674 C C . PHE A 1 92 ? -13.400 18.096 -12.673 1.00 88.62 92 PHE A C 1
ATOM 676 O O . PHE A 1 92 ? -13.944 19.203 -12.623 1.00 88.62 92 PHE A O 1
ATOM 683 N N . SER A 1 93 ? -14.056 17.015 -13.101 1.00 83.50 93 SER A N 1
ATOM 684 C CA . SER A 1 93 ? -15.478 17.076 -13.420 1.00 83.50 93 SER A CA 1
ATOM 685 C C . SER A 1 93 ? -16.257 17.321 -12.128 1.00 83.50 93 SER A C 1
ATOM 687 O O . SER A 1 93 ? -16.085 16.560 -11.176 1.00 83.50 93 SER A O 1
ATOM 689 N N . PRO A 1 94 ? -17.116 18.357 -12.064 1.00 66.12 94 PRO A N 1
ATOM 690 C CA . PRO A 1 94 ? -17.932 18.611 -10.889 1.00 66.12 94 PRO A CA 1
ATOM 691 C C . PRO A 1 94 ? -18.851 17.412 -10.701 1.00 66.12 94 PRO A C 1
ATOM 693 O O . PRO A 1 94 ? -19.814 17.206 -11.447 1.00 66.12 94 PRO A O 1
ATOM 696 N N . ASN A 1 95 ? -18.504 16.577 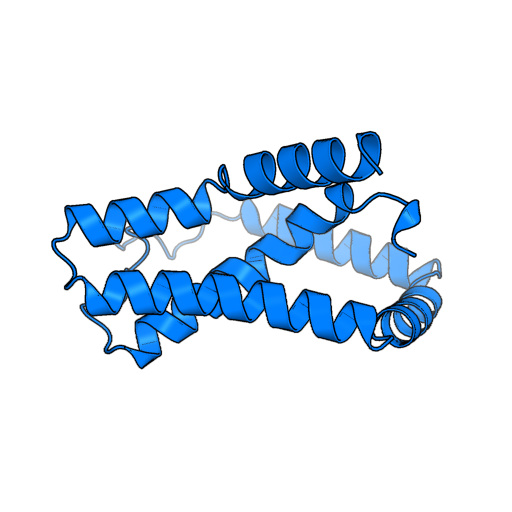-9.733 1.00 60.94 95 ASN A N 1
ATOM 697 C CA . ASN A 1 95 ? -19.244 15.375 -9.449 1.00 60.94 95 ASN A CA 1
ATOM 698 C C . ASN A 1 95 ? -20.608 15.823 -8.908 1.00 60.94 95 ASN A C 1
ATOM 700 O O . ASN A 1 95 ? -20.721 16.280 -7.775 1.00 60.94 95 ASN A O 1
ATOM 704 N N . LYS A 1 96 ? -21.679 15.691 -9.701 1.00 49.84 96 LYS A N 1
ATOM 705 C CA . LYS A 1 96 ? -23.064 15.941 -9.240 1.00 49.84 96 LYS A CA 1
ATOM 706 C C . LYS A 1 96 ? -23.546 14.910 -8.204 1.00 49.84 96 LYS A C 1
ATOM 708 O O . LYS A 1 96 ? -24.737 14.838 -7.918 1.00 49.84 96 LYS A O 1
ATOM 713 N N . LEU A 1 97 ? -22.630 14.111 -7.661 1.00 52.81 97 LEU A N 1
ATOM 714 C CA . LEU A 1 97 ? -22.860 13.203 -6.547 1.00 52.81 97 LEU A CA 1
ATOM 715 C C . LEU A 1 97 ? -22.691 13.890 -5.183 1.00 52.81 97 LEU A C 1
ATOM 717 O O . LEU A 1 97 ? -23.012 13.273 -4.176 1.00 52.81 97 LEU A O 1
ATOM 721 N N . GLU A 1 98 ? -22.288 15.165 -5.123 1.00 48.69 98 GLU A N 1
ATOM 722 C CA . GLU A 1 98 ? -22.341 15.942 -3.878 1.00 48.69 98 GLU A CA 1
ATOM 723 C C . GLU A 1 98 ? -23.679 16.665 -3.720 1.00 48.69 98 GLU A C 1
ATOM 725 O O . GLU A 1 98 ? -23.843 17.872 -3.901 1.00 48.69 98 GLU A O 1
ATOM 730 N N . LYS A 1 99 ? -24.662 15.853 -3.343 1.00 39.69 99 LYS A N 1
ATOM 731 C CA . LYS A 1 99 ? -25.643 16.229 -2.329 1.00 39.69 99 LYS A CA 1
ATOM 732 C C . LYS A 1 99 ? -25.739 15.067 -1.332 1.00 39.69 99 LYS A C 1
ATOM 734 O O . LYS A 1 99 ? -26.784 14.444 -1.196 1.00 39.69 99 LYS A O 1
ATOM 739 N N . ASP A 1 100 ? -24.605 14.723 -0.726 1.00 42.38 100 ASP A N 1
ATOM 740 C CA . ASP A 1 100 ? -24.542 13.945 0.514 1.00 42.38 100 ASP A CA 1
ATOM 741 C C . ASP A 1 100 ? -23.587 14.728 1.416 1.00 42.38 100 ASP A C 1
ATOM 743 O O . ASP A 1 100 ? -22.417 14.932 1.089 1.00 42.38 100 ASP A O 1
ATOM 747 N N . ASP A 1 101 ? -24.150 15.306 2.467 1.00 34.56 101 ASP A N 1
ATOM 748 C CA . ASP A 1 101 ? -23.466 16.185 3.396 1.00 34.56 101 ASP A CA 1
ATOM 749 C C . ASP A 1 101 ? -22.339 15.406 4.084 1.00 34.56 101 ASP A C 1
ATOM 751 O O . ASP A 1 101 ? -22.580 14.514 4.893 1.00 34.56 101 ASP A O 1
ATOM 755 N N . GLY A 1 102 ? -21.097 15.745 3.742 1.00 36.06 102 GLY A N 1
ATOM 756 C CA . GLY A 1 102 ? -19.915 15.120 4.308 1.00 36.06 102 GLY A CA 1
ATOM 757 C C . GLY A 1 102 ? -19.476 13.888 3.529 1.00 36.06 102 GLY A C 1
ATOM 758 O O . GLY A 1 102 ? -19.987 12.784 3.704 1.00 36.06 102 GLY A O 1
ATOM 759 N N . VAL A 1 103 ? -18.355 14.035 2.828 1.00 37.53 103 VAL A N 1
ATOM 760 C CA . VAL A 1 103 ? -17.360 12.963 2.766 1.00 37.53 103 VAL A CA 1
ATOM 761 C C . VAL A 1 103 ? -16.800 12.767 4.188 1.00 37.53 103 VAL A C 1
ATOM 763 O O . VAL A 1 103 ? -15.623 12.959 4.466 1.00 37.53 103 VAL A O 1
ATOM 766 N N . GLU A 1 104 ? -17.660 12.365 5.128 1.00 41.28 104 GLU A N 1
ATOM 767 C CA . GLU A 1 104 ? -17.286 11.262 5.983 1.00 41.28 104 GLU A CA 1
ATOM 768 C C . GLU A 1 104 ? -16.963 10.154 4.989 1.00 41.28 104 GLU A C 1
ATOM 770 O O . GLU A 1 104 ? -17.835 9.653 4.273 1.00 41.28 104 GLU A O 1
ATOM 775 N N . THR A 1 105 ? -15.689 9.781 4.900 1.00 39.72 105 THR A N 1
ATOM 776 C CA . THR A 1 105 ? -15.356 8.388 4.633 1.00 39.72 105 THR A CA 1
ATOM 777 C C . THR A 1 105 ? -16.388 7.587 5.410 1.00 39.72 105 THR A C 1
ATOM 779 O O . THR A 1 105 ? -16.392 7.652 6.637 1.00 39.72 105 THR A O 1
ATOM 782 N N . LYS A 1 106 ? -17.367 6.978 4.720 1.00 41.16 106 LYS A N 1
ATOM 783 C CA . LYS A 1 106 ? -18.415 6.174 5.354 1.00 41.16 106 LYS A CA 1
ATOM 784 C C . LYS A 1 106 ? -17.668 5.025 6.001 1.00 41.16 106 LYS A C 1
ATOM 786 O O . LYS A 1 106 ? -17.495 3.962 5.408 1.00 41.16 106 LYS A O 1
ATOM 791 N N . ALA A 1 107 ? -17.151 5.267 7.199 1.00 47.53 107 ALA A N 1
ATOM 792 C CA . ALA A 1 107 ? -16.587 4.259 8.038 1.00 47.53 107 ALA A CA 1
ATOM 793 C C . ALA A 1 107 ? -17.715 3.250 8.150 1.00 47.53 107 ALA A C 1
ATOM 795 O O . ALA A 1 107 ? -18.850 3.640 8.458 1.00 47.53 107 ALA A O 1
ATOM 796 N N . PRO A 1 108 ? -17.472 1.989 7.782 1.00 47.09 108 PRO A N 1
ATOM 797 C CA . PRO A 1 108 ? -18.533 1.014 7.729 1.00 47.09 108 PRO A CA 1
ATOM 798 C C . PRO A 1 108 ? -19.159 0.989 9.111 1.00 47.09 108 PRO A C 1
ATOM 800 O O . PRO A 1 108 ? -18.491 0.607 10.075 1.00 47.09 108 PRO A O 1
ATOM 803 N N . ARG A 1 109 ? -20.412 1.466 9.187 1.00 51.19 109 ARG A N 1
ATOM 804 C CA . ARG A 1 109 ? -21.251 1.512 10.386 1.00 51.19 109 ARG A CA 1
ATOM 805 C C . ARG A 1 109 ? -21.036 0.224 11.156 1.00 51.19 109 ARG A C 1
ATOM 807 O O . ARG A 1 109 ? -21.570 -0.808 10.767 1.00 51.19 109 ARG A O 1
ATOM 814 N N . SER A 1 110 ? -20.181 0.284 12.177 1.00 51.78 110 SER A N 1
ATOM 815 C CA . SER A 1 110 ? -19.767 -0.851 13.001 1.00 51.78 110 SER A CA 1
ATOM 816 C C . SER A 1 110 ? -19.769 -2.198 12.259 1.00 51.78 110 SER A C 1
ATOM 818 O O . SER A 1 110 ? -20.418 -3.146 12.704 1.00 51.78 110 SER A O 1
ATOM 820 N N . GLY A 1 111 ? -19.099 -2.280 11.108 1.00 59.19 111 GLY A N 1
ATOM 821 C CA . GLY A 1 111 ? -18.966 -3.550 10.403 1.00 59.19 111 GLY A CA 1
ATOM 822 C C . GLY A 1 111 ? -18.270 -4.563 11.318 1.00 59.19 111 GLY A C 1
ATOM 823 O O . GLY A 1 111 ? -17.382 -4.198 12.094 1.00 59.19 111 GLY A O 1
ATOM 824 N N . GLY A 1 112 ? -18.703 -5.825 11.288 1.00 80.44 112 GLY A N 1
ATOM 825 C CA . GLY A 1 112 ? -18.082 -6.895 12.075 1.00 80.44 112 GLY A CA 1
ATOM 826 C C . GLY A 1 112 ? -16.578 -7.036 11.794 1.00 80.44 112 GLY A C 1
ATOM 827 O O . GLY A 1 112 ? -16.026 -6.373 10.921 1.00 80.44 112 GLY A O 1
ATOM 828 N N . PHE A 1 113 ? -15.896 -7.931 12.508 1.00 82.94 113 PHE A N 1
ATOM 829 C CA . PHE A 1 113 ? -14.450 -8.151 12.350 1.00 82.94 113 PHE A CA 1
ATOM 830 C C . PHE A 1 113 ? -14.009 -8.351 10.886 1.00 82.94 113 PHE A C 1
ATOM 832 O O . PHE A 1 113 ? -12.987 -7.807 10.483 1.00 82.94 113 PHE A O 1
ATOM 839 N N . ALA A 1 114 ? -14.825 -9.024 10.068 1.00 85.19 114 ALA A N 1
ATOM 840 C CA . ALA A 1 114 ? -14.576 -9.196 8.636 1.00 85.19 114 ALA A CA 1
ATOM 841 C C . ALA A 1 114 ? -14.535 -7.870 7.853 1.00 85.19 114 ALA A C 1
ATOM 843 O O . ALA A 1 114 ? -13.681 -7.696 6.991 1.00 85.19 114 ALA A O 1
ATOM 844 N N . ALA A 1 115 ? -15.409 -6.911 8.172 1.00 85.06 115 ALA A N 1
ATOM 845 C CA . ALA A 1 115 ? -15.398 -5.601 7.525 1.00 85.06 115 ALA A CA 1
ATOM 846 C C . ALA A 1 115 ? -14.136 -4.812 7.896 1.00 85.06 115 ALA A C 1
ATOM 848 O O . ALA A 1 115 ? -13.524 -4.200 7.032 1.00 85.06 115 ALA A O 1
ATOM 849 N N . MET A 1 116 ? -13.712 -4.874 9.162 1.00 84.19 116 MET A N 1
ATOM 850 C CA . MET A 1 116 ? -12.469 -4.233 9.615 1.00 84.19 116 MET A CA 1
ATOM 851 C C . MET A 1 116 ? -11.233 -4.858 8.965 1.00 84.19 116 MET A C 1
ATOM 853 O O . MET A 1 116 ? -10.296 -4.147 8.613 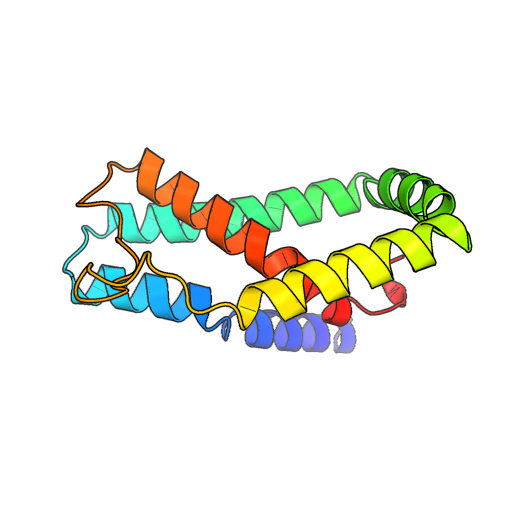1.00 84.19 116 MET A O 1
ATOM 857 N N . PHE A 1 117 ? -11.252 -6.177 8.767 1.00 86.06 117 PHE A N 1
ATOM 858 C CA . PHE A 1 117 ? -10.196 -6.876 8.048 1.00 86.06 117 PHE A CA 1
ATOM 859 C C . PHE A 1 117 ? -10.144 -6.450 6.574 1.00 86.06 117 PHE A C 1
ATOM 861 O O . PHE A 1 117 ? -9.095 -6.036 6.091 1.00 86.06 117 PHE A O 1
ATOM 868 N N . LEU A 1 118 ? -11.284 -6.469 5.874 1.00 89.12 118 LEU A N 1
ATOM 869 C CA . LEU A 1 118 ? -11.376 -6.042 4.473 1.00 89.12 118 LEU A CA 1
ATOM 870 C C . LEU A 1 118 ? -10.979 -4.578 4.270 1.00 89.12 118 LEU A C 1
ATOM 872 O O . LEU A 1 118 ? -10.342 -4.255 3.269 1.00 89.12 118 LEU A O 1
ATOM 876 N N . LEU A 1 119 ? -11.320 -3.701 5.217 1.00 85.81 119 LEU A N 1
ATOM 877 C CA . LEU A 1 119 ? -10.862 -2.314 5.214 1.00 85.81 119 LEU A CA 1
ATOM 878 C C . LEU A 1 119 ? -9.340 -2.222 5.266 1.00 85.81 119 LEU A C 1
ATOM 880 O O . LEU A 1 119 ? -8.761 -1.521 4.444 1.00 85.81 119 LEU A O 1
ATOM 884 N N . GLY A 1 120 ? -8.701 -2.935 6.201 1.00 84.56 120 GLY A N 1
ATOM 885 C CA . GLY A 1 120 ? -7.242 -2.965 6.310 1.00 84.56 120 GLY A CA 1
ATOM 886 C C . GLY A 1 120 ? -6.590 -3.449 5.018 1.00 84.56 120 GLY A C 1
ATOM 887 O O . GLY A 1 120 ? -5.721 -2.769 4.489 1.00 84.56 120 GLY A O 1
ATOM 888 N N . VAL A 1 121 ? -7.088 -4.552 4.447 1.00 87.38 121 VAL A N 1
ATOM 889 C CA . VAL A 1 121 ? -6.608 -5.078 3.156 1.00 87.38 121 VAL A CA 1
ATOM 890 C C . VAL A 1 121 ? -6.755 -4.042 2.040 1.00 87.38 121 VAL A C 1
ATOM 892 O O . VAL A 1 121 ? -5.822 -3.835 1.272 1.00 87.38 121 VAL A O 1
ATOM 895 N N . THR A 1 122 ? -7.912 -3.383 1.947 1.00 86.25 122 THR A N 1
ATOM 896 C CA . THR A 1 122 ? -8.207 -2.436 0.862 1.00 86.25 122 THR A CA 1
ATOM 897 C C . THR A 1 122 ? -7.332 -1.193 0.961 1.00 86.25 122 THR A C 1
ATOM 899 O O . THR A 1 122 ? -6.728 -0.813 -0.035 1.00 86.25 122 THR A O 1
ATOM 902 N N . ILE A 1 123 ? -7.213 -0.604 2.155 1.00 86.50 123 ILE A N 1
ATOM 903 C CA . ILE A 1 123 ? -6.363 0.571 2.396 1.00 86.50 123 ILE A CA 1
ATOM 904 C C . ILE A 1 123 ? -4.911 0.240 2.048 1.00 86.50 123 ILE A C 1
ATOM 906 O O . ILE A 1 123 ? -4.279 0.957 1.275 1.00 86.50 123 ILE A O 1
ATOM 910 N N . THR A 1 124 ? -4.391 -0.881 2.549 1.00 83.25 124 THR A N 1
ATOM 911 C CA . THR A 1 124 ? -3.020 -1.302 2.248 1.00 83.25 124 THR A CA 1
ATOM 912 C C . THR A 1 124 ? -2.819 -1.573 0.758 1.00 83.25 124 THR A C 1
ATOM 914 O O . THR A 1 124 ? -1.810 -1.161 0.196 1.00 83.25 124 THR A O 1
ATOM 917 N N . ALA A 1 125 ? -3.783 -2.202 0.083 1.00 86.19 125 ALA A N 1
ATOM 918 C CA . ALA A 1 125 ? -3.706 -2.455 -1.354 1.00 86.19 125 ALA A CA 1
ATOM 919 C C . ALA A 1 125 ? -3.722 -1.165 -2.190 1.00 86.19 125 ALA A C 1
ATOM 921 O O . ALA A 1 125 ? -3.078 -1.122 -3.235 1.00 86.19 125 ALA A O 1
ATOM 922 N N . THR A 1 126 ? -4.423 -0.118 -1.748 1.00 83.00 126 THR A N 1
ATOM 923 C CA . THR A 1 126 ? -4.438 1.186 -2.433 1.00 83.00 126 THR A CA 1
ATOM 924 C C . THR A 1 126 ? -3.187 2.025 -2.176 1.00 83.00 126 THR A C 1
ATOM 926 O O . THR A 1 126 ? -2.798 2.797 -3.046 1.00 83.00 126 THR A O 1
ATOM 929 N N . GLU A 1 127 ? -2.540 1.857 -1.020 1.00 83.00 127 GLU A N 1
ATOM 930 C CA . GLU A 1 127 ? -1.293 2.552 -0.652 1.00 83.00 127 GLU A CA 1
ATOM 931 C C . GLU A 1 127 ? -0.041 1.831 -1.180 1.00 83.00 127 GLU A C 1
ATOM 933 O O . GLU A 1 127 ? 1.001 2.435 -1.411 1.00 83.00 127 GLU A O 1
ATOM 938 N N . PHE A 1 128 ? -0.115 0.523 -1.425 1.00 80.50 128 PHE A N 1
ATOM 939 C CA . PHE A 1 128 ? 1.039 -0.233 -1.910 1.00 80.50 128 PHE A CA 1
ATOM 940 C C . PHE A 1 128 ? 1.645 0.321 -3.224 1.00 80.50 128 PHE A C 1
ATOM 942 O O . PHE A 1 128 ? 2.870 0.451 -3.300 1.00 80.50 128 PHE A O 1
ATOM 949 N N . PRO A 1 129 ? 0.855 0.714 -4.247 1.00 79.88 129 PRO A N 1
ATOM 950 C CA . PRO A 1 129 ? 1.391 1.302 -5.475 1.00 79.88 129 PRO A CA 1
ATOM 951 C C . PRO A 1 129 ? 2.098 2.644 -5.261 1.00 79.88 129 PRO A C 1
ATOM 953 O O . PRO A 1 129 ? 3.074 2.932 -5.951 1.00 79.88 129 PRO A O 1
ATOM 956 N N . THR A 1 130 ? 1.636 3.466 -4.311 1.00 75.69 130 THR A N 1
ATOM 957 C CA . THR A 1 130 ? 2.283 4.750 -3.991 1.00 75.69 130 THR A CA 1
ATOM 958 C C . THR A 1 130 ? 3.577 4.544 -3.211 1.00 75.69 130 THR A C 1
ATOM 960 O O . THR A 1 130 ? 4.468 5.387 -3.286 1.00 75.69 130 THR A O 1
ATOM 963 N N . ALA A 1 131 ? 3.722 3.403 -2.529 1.00 71.06 131 ALA A N 1
ATOM 964 C CA . ALA A 1 131 ? 4.940 3.027 -1.826 1.00 71.06 131 ALA A CA 1
ATOM 965 C C . ALA A 1 131 ? 6.032 2.433 -2.739 1.00 71.06 131 ALA A C 1
ATOM 967 O O . ALA A 1 131 ? 7.208 2.399 -2.372 1.00 71.06 131 ALA A O 1
ATOM 968 N N . PHE A 1 132 ? 5.665 1.986 -3.943 1.00 69.44 132 PHE A N 1
ATOM 969 C CA . PHE A 1 132 ? 6.570 1.328 -4.891 1.00 69.44 132 PHE A CA 1
ATOM 970 C C . PHE A 1 132 ? 7.847 2.132 -5.224 1.00 69.44 132 PHE A C 1
ATOM 972 O O . PHE A 1 132 ? 8.925 1.535 -5.246 1.00 69.44 132 PHE A O 1
ATOM 979 N N . PRO A 1 133 ? 7.800 3.472 -5.405 1.00 68.88 133 PRO A N 1
ATOM 980 C CA . PRO A 1 133 ? 8.999 4.282 -5.627 1.00 68.88 133 PRO A CA 1
ATOM 981 C C . PRO A 1 133 ? 10.032 4.218 -4.488 1.00 68.88 133 PRO A C 1
ATOM 983 O O . PRO A 1 133 ? 11.216 4.439 -4.738 1.00 68.88 133 PRO A O 1
ATOM 986 N N . TYR A 1 134 ? 9.626 3.893 -3.252 1.00 62.88 134 TYR A N 1
ATOM 987 C CA . TYR A 1 134 ? 10.540 3.782 -2.106 1.00 62.88 134 TYR A CA 1
ATOM 988 C C . TYR A 1 134 ? 11.344 2.477 -2.089 1.00 62.88 134 TYR A C 1
ATOM 990 O O . TYR A 1 134 ? 12.363 2.409 -1.403 1.00 62.88 134 TYR A O 1
ATOM 998 N N . LEU A 1 135 ? 10.922 1.451 -2.839 1.00 64.75 135 LEU A N 1
ATOM 999 C CA . LEU A 1 135 ? 11.606 0.151 -2.879 1.00 64.75 135 LEU A CA 1
ATOM 1000 C C . LEU A 1 135 ? 12.943 0.202 -3.639 1.00 64.75 135 LEU A C 1
ATOM 1002 O O . LEU A 1 135 ? 13.784 -0.678 -3.466 1.00 64.75 135 LEU A O 1
ATOM 1006 N N . GLY A 1 136 ? 13.176 1.274 -4.402 1.00 59.59 136 GLY A N 1
ATOM 1007 C CA . GLY A 1 136 ? 14.425 1.536 -5.107 1.00 59.59 136 GLY A CA 1
ATOM 1008 C C . GLY A 1 136 ? 14.721 0.543 -6.245 1.00 59.59 136 GLY A C 1
ATOM 1009 O O . GLY A 1 136 ? 14.140 -0.538 -6.318 1.00 59.59 136 GLY A O 1
ATOM 1010 N N . PRO A 1 137 ? 15.663 0.873 -7.147 1.00 58.06 137 PRO A N 1
ATOM 1011 C CA . PRO A 1 137 ? 16.020 -0.002 -8.268 1.00 58.06 137 PRO A CA 1
ATOM 1012 C C . PRO A 1 137 ? 16.626 -1.347 -7.843 1.00 58.06 137 PRO A C 1
ATOM 1014 O O . PRO A 1 137 ? 16.659 -2.272 -8.633 1.00 58.06 137 PRO A O 1
ATOM 1017 N N . SER A 1 138 ? 17.126 -1.464 -6.609 1.00 54.75 138 SER A N 1
ATOM 1018 C CA . SER A 1 138 ? 17.812 -2.661 -6.105 1.00 54.75 138 SER A CA 1
ATOM 1019 C C . SER A 1 138 ? 16.881 -3.789 -5.646 1.00 54.75 138 SER A C 1
ATOM 1021 O O . SER A 1 138 ? 17.370 -4.825 -5.202 1.00 54.75 138 SER A O 1
ATOM 1023 N N . ALA A 1 139 ? 15.563 -3.576 -5.677 1.00 50.09 139 ALA A N 1
ATOM 1024 C CA . ALA A 1 139 ? 14.571 -4.596 -5.340 1.00 50.09 139 ALA A CA 1
ATOM 1025 C C . ALA A 1 139 ? 14.173 -5.486 -6.538 1.00 50.09 139 ALA A C 1
ATOM 1027 O O . ALA A 1 139 ? 13.397 -6.424 -6.345 1.00 50.09 139 ALA A O 1
ATOM 1028 N N . PHE A 1 140 ? 14.702 -5.212 -7.739 1.00 46.56 140 PHE A N 1
ATOM 1029 C CA . PHE A 1 140 ? 14.382 -5.906 -8.989 1.00 46.56 140 PHE A CA 1
ATOM 1030 C C . PHE A 1 140 ? 15.639 -6.215 -9.805 1.00 46.56 140 PHE A C 1
ATOM 1032 O O . PHE A 1 140 ? 16.526 -5.337 -9.884 1.00 46.56 140 PHE A O 1
#

InterPro domains:
  IPR021315 Glycolipid exporter Gap/Sap [PF11139] (8-135)

Radius of gyration: 18.83 Å; chains: 1; bounding box: 50×35×49 Å

Secondary structure (DSSP, 8-state):
-HHHHHHHHHHHHHHHT-HHHHHHHHHHHHTT--HHHHHHHHHHHHHHHHHHHHHIIIIIHHHHHHHHHHH-SHHHHHHHHHHHHHHHHHHTS--TT--SS-------TT--HHHHHHHHHHHHHHHHHHHGGGG-GGG-